Protein AF-K1UL39-F1 (afdb_monomer_lite)

Structure (mmCIF, N/CA/C/O backbone):
data_AF-K1UL39-F1
#
_entry.id   AF-K1UL39-F1
#
loop_
_atom_site.group_PDB
_atom_site.id
_atom_site.type_symbol
_atom_site.label_atom_id
_atom_site.label_alt_id
_atom_site.label_comp_id
_atom_site.label_asym_id
_atom_site.label_entity_id
_atom_site.label_seq_id
_atom_site.pdbx_PDB_ins_code
_atom_site.Cartn_x
_atom_site.Cartn_y
_atom_site.Cartn_z
_atom_site.occupancy
_atom_site.B_iso_or_equiv
_atom_site.auth_seq_id
_atom_site.auth_comp_id
_atom_site.auth_asym_id
_atom_site.auth_atom_id
_atom_site.pdbx_PDB_model_num
ATOM 1 N N . MET A 1 1 ? -3.401 -1.523 23.389 1.00 75.88 1 MET A N 1
ATOM 2 C CA . MET A 1 1 ? -3.410 -0.535 22.284 1.00 75.88 1 MET A CA 1
ATOM 3 C C . MET A 1 1 ? -3.851 -1.244 21.004 1.00 75.88 1 MET A C 1
ATOM 5 O O . MET A 1 1 ? -3.374 -2.349 20.785 1.00 75.88 1 MET A O 1
ATOM 9 N N . LYS A 1 2 ? -4.777 -0.691 20.203 1.00 90.88 2 LYS A N 1
ATOM 10 C CA . LYS A 1 2 ? -5.175 -1.276 18.901 1.00 90.88 2 LYS A CA 1
ATOM 11 C C . LYS A 1 2 ? -4.544 -0.460 17.770 1.00 90.88 2 LYS A C 1
ATOM 13 O O . LYS A 1 2 ? -4.735 0.751 17.736 1.00 90.88 2 LYS A O 1
ATOM 18 N N . ILE A 1 3 ? -3.807 -1.108 16.867 1.00 93.25 3 ILE A N 1
ATOM 19 C CA . ILE A 1 3 ? -3.214 -0.448 15.694 1.00 93.25 3 ILE A CA 1
ATOM 20 C C . ILE A 1 3 ? -4.315 -0.236 14.656 1.00 93.25 3 ILE A C 1
ATOM 22 O O . ILE A 1 3 ? -5.036 -1.171 14.317 1.00 93.25 3 ILE A O 1
ATOM 26 N N . LYS A 1 4 ? -4.462 1.005 14.192 1.00 95.50 4 LYS A N 1
ATOM 27 C CA . LYS A 1 4 ? -5.509 1.413 13.240 1.00 95.50 4 LYS A CA 1
ATOM 28 C C . LYS A 1 4 ? -4.974 2.154 12.022 1.00 95.50 4 LYS A C 1
ATOM 30 O O . LYS A 1 4 ? -5.659 2.211 11.011 1.00 95.50 4 LYS A O 1
ATOM 35 N N . SER A 1 5 ? -3.755 2.672 12.107 1.00 96.38 5 SER A N 1
ATOM 36 C CA . SER A 1 5 ? -3.077 3.363 11.016 1.00 96.38 5 SER A CA 1
ATOM 37 C C . SER A 1 5 ? -1.735 2.689 10.787 1.00 96.38 5 SER A C 1
ATOM 39 O O . SER A 1 5 ? -0.963 2.532 11.733 1.00 96.38 5 SER A O 1
ATOM 41 N N . VAL A 1 6 ? -1.475 2.276 9.552 1.00 95.69 6 VAL A N 1
ATOM 42 C CA . VAL A 1 6 ? -0.265 1.549 9.160 1.00 95.69 6 VAL A CA 1
ATOM 43 C C . VAL A 1 6 ? 0.330 2.224 7.934 1.00 95.69 6 VAL A C 1
ATOM 45 O O . VAL A 1 6 ? -0.391 2.544 6.991 1.00 95.69 6 VAL A O 1
ATOM 48 N N . ALA A 1 7 ? 1.646 2.422 7.938 1.00 97.00 7 ALA A N 1
ATOM 49 C CA . ALA A 1 7 ? 2.392 2.870 6.772 1.00 97.00 7 ALA A CA 1
ATOM 50 C C . ALA A 1 7 ? 3.382 1.781 6.351 1.00 97.00 7 ALA A C 1
ATOM 52 O O . ALA A 1 7 ? 4.119 1.258 7.187 1.00 97.00 7 ALA A O 1
ATOM 53 N N . VAL A 1 8 ? 3.407 1.450 5.063 1.00 96.50 8 VAL A N 1
ATOM 54 C CA . VAL A 1 8 ? 4.381 0.525 4.475 1.00 96.50 8 VAL A CA 1
ATOM 55 C C . VAL A 1 8 ? 5.437 1.338 3.741 1.00 96.50 8 VAL A C 1
ATOM 57 O O . VAL A 1 8 ? 5.111 2.111 2.842 1.00 96.50 8 VAL A O 1
ATOM 60 N N . LEU A 1 9 ? 6.705 1.171 4.112 1.00 96.94 9 LEU A N 1
ATOM 61 C CA . LEU A 1 9 ? 7.822 1.800 3.413 1.00 96.94 9 LEU A CA 1
ATOM 62 C C . LEU A 1 9 ? 8.193 0.929 2.207 1.00 96.94 9 LEU A C 1
ATOM 64 O O . LEU A 1 9 ? 8.843 -0.105 2.341 1.00 96.94 9 LEU A O 1
ATOM 68 N N . GLY A 1 10 ? 7.743 1.354 1.028 1.00 95.06 10 GLY A N 1
ATOM 69 C CA . GLY A 1 10 ? 7.945 0.675 -0.247 1.00 95.06 10 GLY A CA 1
ATOM 70 C C . GLY A 1 10 ? 6.894 -0.393 -0.574 1.00 95.06 10 GLY A C 1
ATOM 71 O O . GLY A 1 10 ? 6.400 -1.119 0.280 1.00 95.06 10 GLY A O 1
ATOM 72 N N . ALA A 1 11 ? 6.588 -0.538 -1.866 1.00 95.50 11 ALA A N 1
ATOM 73 C CA . ALA A 1 11 ? 5.689 -1.568 -2.405 1.00 95.50 11 ALA A CA 1
ATOM 74 C C . ALA A 1 11 ? 6.459 -2.560 -3.299 1.00 95.50 11 ALA A C 1
ATOM 76 O O . ALA A 1 11 ? 6.162 -2.708 -4.489 1.00 95.50 11 ALA A O 1
ATOM 77 N N . GLY A 1 12 ? 7.525 -3.154 -2.748 1.00 93.38 12 GLY A N 1
ATOM 78 C CA . GLY A 1 12 ? 8.259 -4.284 -3.344 1.00 93.38 12 GLY A CA 1
ATOM 79 C C . GLY A 1 12 ? 7.562 -5.621 -3.063 1.00 93.38 12 GLY A C 1
ATOM 80 O O . GLY A 1 12 ? 6.390 -5.621 -2.706 1.00 93.38 12 GLY A O 1
ATOM 81 N N . ALA A 1 13 ? 8.265 -6.755 -3.152 1.00 94.44 13 ALA A N 1
ATOM 82 C CA . ALA A 1 13 ? 7.660 -8.078 -2.927 1.00 94.44 13 ALA A CA 1
ATOM 83 C C . ALA A 1 13 ? 6.916 -8.164 -1.578 1.00 94.44 13 ALA A C 1
ATOM 85 O O . ALA A 1 13 ? 5.700 -8.341 -1.543 1.00 94.44 13 ALA A O 1
ATOM 86 N N . VAL A 1 14 ? 7.618 -7.915 -0.468 1.00 96.50 14 VAL A N 1
ATOM 87 C CA . VAL A 1 14 ? 7.020 -7.958 0.879 1.00 96.50 14 VA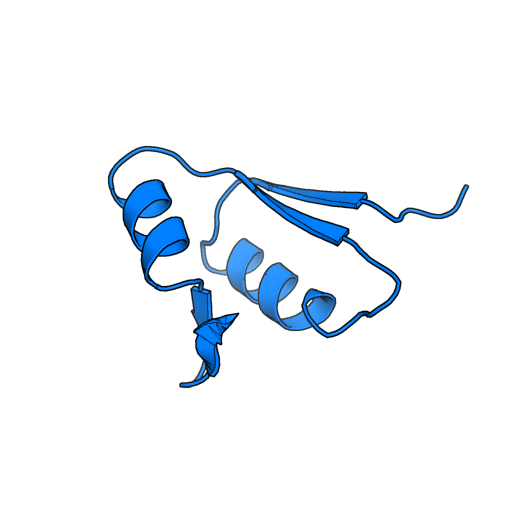L A CA 1
ATOM 88 C C . VAL A 1 14 ? 5.982 -6.848 1.074 1.00 96.50 14 VAL A C 1
ATOM 90 O O . VAL A 1 14 ? 4.893 -7.107 1.577 1.00 96.50 14 VAL A O 1
ATOM 93 N N . GLY A 1 15 ? 6.276 -5.621 0.631 1.00 96.44 15 GLY A N 1
ATOM 94 C CA . GLY A 1 15 ? 5.345 -4.497 0.767 1.00 96.44 15 GLY A CA 1
ATOM 95 C C . GLY A 1 15 ? 4.022 -4.732 0.033 1.00 96.44 15 GLY A C 1
ATOM 96 O O . GLY A 1 15 ? 2.958 -4.458 0.577 1.00 96.44 15 GLY A O 1
ATOM 97 N N . SER A 1 16 ? 4.074 -5.318 -1.165 1.00 95.25 16 SER A N 1
ATOM 98 C CA . SER A 1 16 ? 2.881 -5.689 -1.932 1.00 95.25 16 SER A CA 1
ATOM 99 C C . SER A 1 16 ? 2.063 -6.782 -1.243 1.00 95.25 16 SER A C 1
ATOM 101 O O . SER A 1 16 ? 0.842 -6.679 -1.203 1.00 95.25 16 SER A O 1
ATOM 103 N N . TYR A 1 17 ? 2.709 -7.764 -0.605 1.00 96.31 17 TYR A N 1
ATOM 104 C CA . TYR A 1 17 ? 2.011 -8.780 0.186 1.00 96.31 17 TYR A CA 1
ATOM 105 C C . TYR A 1 17 ? 1.266 -8.170 1.384 1.00 96.31 17 TYR A C 1
ATOM 107 O O . TYR A 1 17 ? 0.122 -8.531 1.656 1.00 96.31 17 TYR A O 1
ATOM 115 N N . VAL A 1 18 ? 1.877 -7.191 2.062 1.00 96.75 18 VAL A N 1
ATOM 116 C CA . VAL A 1 18 ? 1.226 -6.453 3.157 1.00 96.75 18 VAL A CA 1
ATOM 117 C C . VAL A 1 18 ? 0.041 -5.628 2.643 1.00 96.75 18 VAL A C 1
ATOM 119 O O . VAL A 1 18 ? -1.022 -5.652 3.260 1.00 96.75 18 VAL A O 1
ATOM 122 N N . ILE A 1 19 ? 0.192 -4.938 1.506 1.00 96.19 19 ILE A N 1
ATOM 123 C CA . ILE A 1 19 ? -0.898 -4.176 0.874 1.00 96.19 19 ILE A CA 1
ATOM 124 C C . ILE A 1 19 ? -2.064 -5.103 0.521 1.00 96.19 19 ILE A C 1
ATOM 126 O O . ILE A 1 19 ? -3.198 -4.842 0.917 1.00 96.19 19 ILE A O 1
ATOM 130 N N . TRP A 1 20 ? -1.781 -6.222 -0.147 1.00 95.75 20 TRP A N 1
ATOM 131 C CA . TRP A 1 20 ? -2.776 -7.236 -0.483 1.00 95.75 20 TRP A CA 1
ATOM 132 C C . TRP A 1 20 ? -3.531 -7.733 0.759 1.00 95.75 20 TRP A C 1
ATOM 134 O O . TRP A 1 20 ? -4.758 -7.721 0.768 1.00 95.75 20 TRP A O 1
ATOM 144 N N . GLY A 1 21 ? -2.819 -8.090 1.833 1.00 94.88 21 GLY A N 1
ATOM 145 C CA . GLY A 1 21 ? -3.429 -8.660 3.037 1.00 94.88 21 GLY A CA 1
ATOM 146 C C . GLY A 1 21 ? -4.199 -7.671 3.923 1.00 94.88 21 GLY A C 1
ATOM 147 O O . GLY A 1 21 ? -5.094 -8.088 4.662 1.00 94.88 21 GLY A O 1
ATOM 148 N N . LEU A 1 22 ? -3.863 -6.375 3.885 1.00 95.44 22 LEU A N 1
ATOM 149 C CA . LEU A 1 22 ? -4.470 -5.356 4.757 1.00 95.44 22 LEU A CA 1
ATOM 150 C C . LEU A 1 22 ? -5.479 -4.441 4.057 1.00 95.44 22 LEU A C 1
ATOM 152 O O . LEU A 1 22 ? -6.312 -3.850 4.737 1.00 95.44 22 LEU A O 1
ATOM 156 N N . SER A 1 23 ? -5.432 -4.328 2.731 1.00 92.12 23 SER A N 1
ATOM 157 C CA . SER A 1 23 ? -6.293 -3.428 1.944 1.00 92.12 23 SER A CA 1
ATOM 158 C C . SER A 1 23 ? -7.798 -3.642 2.144 1.00 92.12 23 SER A C 1
ATOM 160 O O . SER A 1 23 ? -8.567 -2.690 2.061 1.00 92.12 23 SER A O 1
ATOM 162 N N . GLU A 1 24 ? -8.231 -4.868 2.447 1.00 90.00 24 GLU A N 1
ATOM 163 C CA . GLU A 1 24 ? -9.648 -5.208 2.648 1.00 90.00 24 GLU A CA 1
ATOM 164 C C . GLU A 1 24 ? -10.098 -5.105 4.118 1.00 90.00 24 GLU A C 1
ATOM 166 O O . GLU A 1 24 ? -11.252 -5.384 4.451 1.00 90.00 24 GLU A O 1
ATOM 171 N N . LYS A 1 25 ? -9.208 -4.700 5.033 1.00 94.25 25 LYS A N 1
ATOM 172 C CA . LYS A 1 25 ? -9.548 -4.512 6.448 1.00 94.25 25 LYS A CA 1
ATOM 173 C C . LYS A 1 25 ? -10.180 -3.141 6.658 1.00 94.25 25 LYS A C 1
ATOM 175 O O . LYS A 1 25 ? -9.491 -2.133 6.769 1.00 94.25 25 LYS A O 1
ATOM 180 N N . SER A 1 26 ? -11.506 -3.119 6.789 1.00 92.81 26 SER A N 1
ATOM 181 C CA . SER A 1 26 ? -12.297 -1.893 6.982 1.00 92.81 26 SER A CA 1
ATOM 182 C C . SER A 1 26 ? -11.921 -1.089 8.231 1.00 92.81 26 SER A C 1
ATOM 184 O O . SER A 1 26 ? -12.253 0.088 8.338 1.00 92.81 26 SER A O 1
ATOM 186 N N . ASP A 1 27 ? -11.263 -1.721 9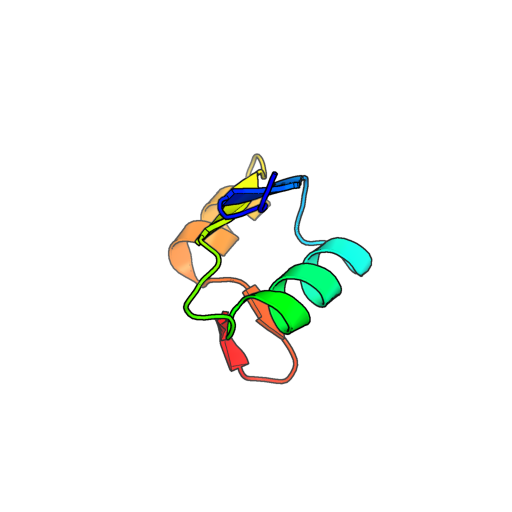.202 1.00 94.81 27 ASP A N 1
ATOM 187 C CA . ASP A 1 27 ? -10.874 -1.112 10.465 1.00 94.81 27 ASP A CA 1
ATOM 188 C C . ASP A 1 27 ? -9.404 -0.662 10.502 1.00 94.81 27 ASP A C 1
ATOM 190 O O . ASP A 1 27 ? -8.933 -0.266 11.571 1.00 94.81 27 ASP A O 1
ATOM 194 N N . ILE A 1 28 ? -8.698 -0.702 9.364 1.00 95.62 28 ILE A N 1
ATOM 195 C CA . ILE A 1 28 ? -7.308 -0.264 9.209 1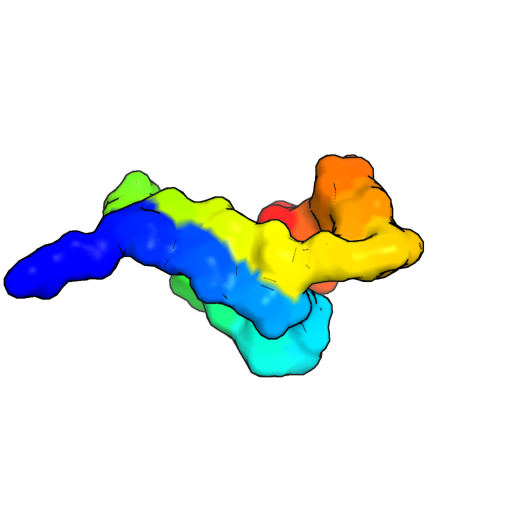.00 95.62 28 ILE A CA 1
ATOM 196 C C . ILE A 1 28 ? -7.213 0.777 8.090 1.00 95.62 28 ILE A C 1
ATOM 198 O O . ILE A 1 28 ? -7.659 0.569 6.967 1.00 95.62 28 ILE A O 1
ATOM 202 N N . ARG A 1 29 ? -6.557 1.901 8.382 1.00 95.69 29 ARG A N 1
ATOM 203 C CA . ARG A 1 29 ? -6.109 2.867 7.380 1.00 95.69 29 ARG A CA 1
ATOM 204 C C . ARG A 1 29 ? -4.683 2.529 6.963 1.00 95.69 29 ARG A C 1
ATOM 206 O O . ARG A 1 29 ? -3.760 2.632 7.773 1.00 95.69 29 ARG A O 1
ATOM 213 N N . LEU A 1 30 ? -4.511 2.159 5.700 1.00 95.88 30 LEU A N 1
ATOM 214 C CA . LEU A 1 30 ? -3.221 1.812 5.117 1.00 95.88 30 LEU A CA 1
ATOM 215 C C . LEU A 1 30 ? -2.678 2.965 4.261 1.00 95.88 30 LEU A C 1
ATOM 217 O O . LEU A 1 30 ? -3.402 3.532 3.448 1.00 95.88 30 LEU A O 1
ATOM 221 N N . GLY A 1 31 ? -1.399 3.288 4.432 1.00 95.81 31 GLY A N 1
ATOM 222 C CA . GLY A 1 31 ? -0.641 4.178 3.556 1.00 95.81 31 GLY A CA 1
ATOM 223 C C . GLY A 1 31 ? 0.637 3.513 3.050 1.00 95.81 31 GLY A C 1
ATOM 224 O O . GLY A 1 31 ? 1.178 2.611 3.689 1.00 95.81 31 GLY A O 1
ATOM 225 N N . VAL A 1 32 ? 1.142 3.977 1.909 1.00 96.69 32 VAL A N 1
ATOM 226 C CA . VAL A 1 32 ? 2.417 3.527 1.335 1.00 96.69 32 VAL A CA 1
ATOM 227 C C . VAL A 1 32 ? 3.332 4.734 1.182 1.00 96.69 32 VAL A C 1
ATOM 229 O O . VAL A 1 32 ? 2.935 5.751 0.618 1.00 96.69 32 VAL A O 1
ATOM 232 N N . ILE A 1 33 ? 4.560 4.613 1.677 1.00 97.44 33 ILE A N 1
ATOM 233 C CA . ILE A 1 33 ? 5.614 5.613 1.522 1.00 97.44 33 ILE A CA 1
ATOM 234 C C . ILE A 1 33 ? 6.547 5.122 0.418 1.00 97.44 33 ILE A C 1
ATOM 236 O O . ILE A 1 33 ? 7.108 4.032 0.508 1.00 97.44 33 ILE A O 1
ATOM 240 N N . ALA A 1 34 ? 6.688 5.913 -0.638 1.00 96.75 34 ALA A N 1
ATOM 241 C CA . ALA A 1 34 ? 7.573 5.645 -1.763 1.00 96.75 34 ALA A CA 1
ATOM 242 C C . ALA A 1 34 ? 8.118 6.969 -2.311 1.00 96.75 34 ALA A C 1
ATOM 244 O O . ALA A 1 34 ? 7.543 8.027 -2.055 1.00 96.75 34 ALA A O 1
ATOM 245 N N . GLU A 1 35 ? 9.179 6.895 -3.110 1.00 97.06 35 GLU A N 1
ATOM 246 C CA . GLU A 1 35 ? 9.811 8.053 -3.750 1.00 97.06 35 GLU A CA 1
ATOM 247 C C . GLU A 1 35 ? 9.967 7.875 -5.270 1.00 97.06 35 GLU A C 1
ATOM 249 O O . GLU A 1 35 ? 9.770 6.783 -5.819 1.00 97.06 35 GLU A O 1
ATOM 254 N N . GLY A 1 36 ? 10.284 8.979 -5.951 1.00 97.38 36 GLY A N 1
ATOM 255 C CA . GLY A 1 36 ? 10.579 9.019 -7.384 1.00 97.38 36 GLY A CA 1
ATOM 256 C C . GLY A 1 36 ? 9.452 8.495 -8.280 1.00 97.38 36 GLY A C 1
ATOM 257 O O . GLY A 1 36 ? 8.264 8.583 -7.963 1.00 97.38 36 GLY A O 1
ATOM 258 N N . GLU A 1 37 ? 9.830 7.899 -9.413 1.00 96.44 37 GLU A N 1
ATOM 259 C CA . GLU A 1 37 ? 8.890 7.370 -10.413 1.00 96.44 37 GLU A CA 1
ATOM 260 C C . GLU A 1 37 ? 7.940 6.304 -9.849 1.00 96.44 37 GLU A C 1
ATOM 262 O O . GLU A 1 37 ? 6.809 6.137 -10.317 1.00 96.44 37 GLU A O 1
ATOM 267 N N . ARG A 1 38 ? 8.395 5.551 -8.837 1.00 93.62 38 ARG A N 1
ATOM 268 C CA . ARG A 1 38 ? 7.581 4.521 -8.184 1.00 93.62 38 ARG A CA 1
ATOM 269 C C . ARG A 1 38 ? 6.426 5.157 -7.416 1.00 93.62 38 ARG A C 1
ATOM 271 O O . ARG A 1 38 ? 5.315 4.640 -7.514 1.00 93.62 38 ARG A O 1
ATOM 278 N N . ALA A 1 39 ? 6.670 6.254 -6.698 1.00 96.25 39 ALA A N 1
ATOM 279 C CA . ALA A 1 39 ? 5.635 6.986 -5.971 1.00 96.25 39 ALA A CA 1
ATOM 280 C C . ALA A 1 39 ? 4.564 7.539 -6.914 1.00 96.25 39 ALA A C 1
ATOM 282 O O . ALA A 1 39 ? 3.374 7.331 -6.684 1.00 96.25 39 ALA A O 1
ATOM 283 N N . GLU A 1 40 ? 4.984 8.173 -8.008 1.00 97.62 40 GLU A N 1
ATOM 284 C CA . GLU A 1 40 ? 4.061 8.760 -8.982 1.00 97.62 40 GLU A CA 1
ATOM 285 C C . GLU A 1 40 ? 3.211 7.690 -9.679 1.00 97.62 40 GLU A C 1
ATOM 287 O O . GLU A 1 40 ? 1.994 7.838 -9.814 1.00 97.62 40 GLU A O 1
ATOM 292 N N . ARG A 1 41 ? 3.808 6.541 -10.023 1.00 96.06 41 ARG A N 1
ATOM 293 C CA . ARG A 1 41 ? 3.060 5.401 -10.568 1.00 96.06 41 ARG A CA 1
ATOM 294 C C . ARG A 1 41 ? 2.041 4.838 -9.575 1.00 96.06 41 ARG A C 1
ATOM 296 O O . ARG A 1 41 ? 0.923 4.541 -9.986 1.00 96.06 41 ARG A O 1
ATOM 303 N N . LEU A 1 42 ? 2.409 4.690 -8.300 1.00 95.75 42 LEU A N 1
ATOM 304 C CA . LEU A 1 42 ? 1.501 4.192 -7.258 1.00 95.75 42 LEU A CA 1
ATOM 305 C C . LEU A 1 42 ? 0.346 5.167 -6.999 1.00 95.75 42 LEU A C 1
ATOM 307 O O . LEU A 1 42 ? -0.789 4.726 -6.880 1.00 9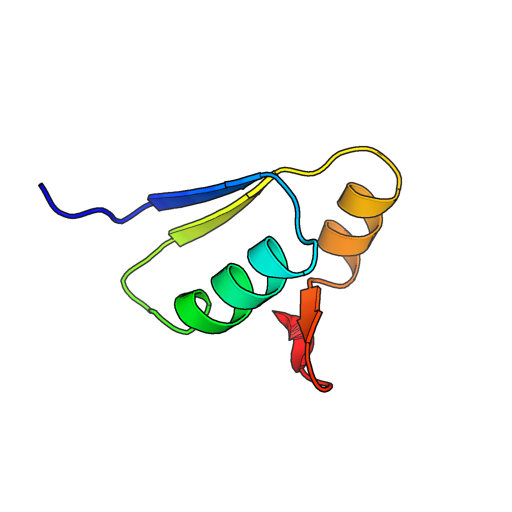5.75 42 LEU A O 1
ATOM 311 N N . LYS A 1 43 ? 0.601 6.480 -6.979 1.00 95.44 43 LYS A N 1
ATOM 312 C CA . LYS A 1 43 ? -0.460 7.493 -6.849 1.00 95.44 43 LYS A CA 1
ATOM 313 C C . LYS A 1 43 ? -1.450 7.454 -8.013 1.00 95.44 43 LYS A C 1
ATOM 315 O O . LYS A 1 43 ? -2.645 7.603 -7.792 1.00 95.44 43 LYS A O 1
ATOM 320 N N . LYS A 1 44 ? -0.958 7.279 -9.245 1.00 97.06 44 LYS A N 1
ATOM 321 C CA . LYS A 1 44 ? -1.799 7.304 -10.451 1.00 97.06 44 LYS A CA 1
A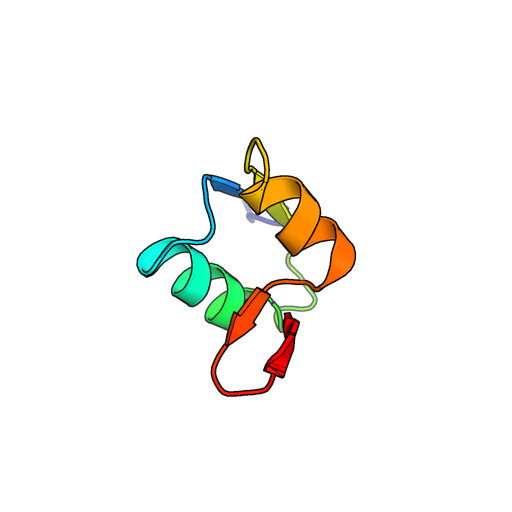TOM 322 C C . LYS A 1 44 ? -2.576 6.004 -10.663 1.00 97.06 44 LYS A C 1
ATOM 324 O O . LYS A 1 44 ? -3.739 6.048 -11.047 1.00 97.06 44 LYS A O 1
ATOM 329 N N . ASN A 1 45 ? -1.922 4.863 -10.448 1.00 95.94 45 ASN A N 1
ATOM 330 C CA . ASN A 1 45 ? -2.426 3.558 -10.882 1.00 95.94 45 ASN A CA 1
ATOM 331 C C . ASN A 1 45 ? -2.718 2.591 -9.726 1.00 95.94 45 ASN A C 1
ATOM 333 O O . ASN A 1 45 ? -3.190 1.490 -9.994 1.00 95.94 45 ASN A O 1
ATOM 337 N N . GLY A 1 46 ? -2.389 2.946 -8.481 1.00 94.56 46 GLY A N 1
ATOM 338 C CA . GLY A 1 46 ? -2.416 2.028 -7.341 1.00 94.56 46 GLY A CA 1
ATOM 339 C C . GLY A 1 46 ? -1.360 0.919 -7.426 1.00 94.56 46 GLY A C 1
ATOM 340 O O . GLY A 1 46 ? -0.444 0.937 -8.260 1.00 94.56 46 GLY A O 1
ATOM 341 N N . CYS A 1 47 ? -1.469 -0.065 -6.533 1.00 95.50 47 CYS A N 1
ATOM 342 C CA . CYS A 1 47 ? -0.637 -1.263 -6.527 1.00 95.50 47 CYS A CA 1
ATOM 343 C C . CYS A 1 47 ? -1.371 -2.423 -7.217 1.00 95.50 47 CYS A C 1
ATOM 345 O O . CYS A 1 47 ? -2.308 -2.991 -6.664 1.00 95.50 47 CYS A O 1
ATOM 347 N N . ALA A 1 48 ? -0.946 -2.790 -8.428 1.00 95.25 48 ALA A N 1
ATOM 348 C CA . ALA A 1 48 ? -1.511 -3.930 -9.147 1.00 95.25 48 ALA A CA 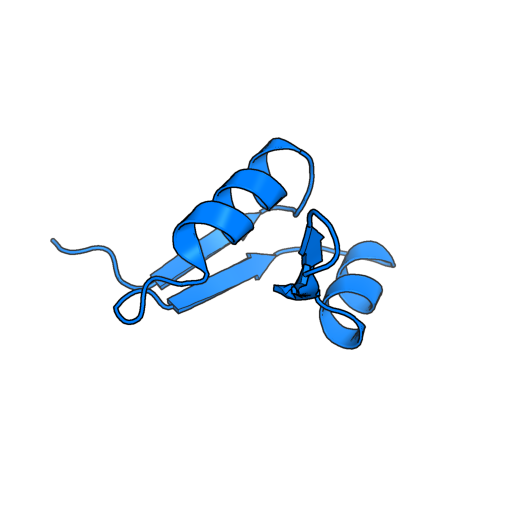1
ATOM 349 C C . ALA A 1 48 ? -0.929 -5.257 -8.630 1.00 95.25 48 ALA A C 1
ATOM 351 O O . ALA A 1 48 ? 0.284 -5.470 -8.688 1.00 95.25 48 ALA A O 1
ATOM 352 N N . ILE A 1 49 ? -1.793 -6.154 -8.155 1.00 94.62 49 ILE A N 1
ATOM 353 C CA . ILE A 1 49 ? -1.447 -7.482 -7.637 1.00 94.62 49 ILE A CA 1
ATOM 354 C C . ILE A 1 49 ? -2.453 -8.479 -8.220 1.00 94.62 49 ILE A C 1
ATOM 356 O O . ILE A 1 49 ? -3.658 -8.335 -8.024 1.00 94.62 49 ILE A O 1
ATOM 360 N N . ASN A 1 50 ? -1.971 -9.479 -8.967 1.00 92.62 50 ASN A N 1
ATOM 361 C CA . ASN A 1 50 ? -2.797 -10.524 -9.598 1.00 92.62 50 ASN A CA 1
ATOM 362 C C . ASN A 1 50 ? -4.008 -9.989 -10.398 1.00 92.62 50 ASN A C 1
ATOM 364 O O . ASN A 1 50 ? -5.098 -10.547 -10.338 1.00 92.62 50 ASN A O 1
ATOM 368 N N . GLY A 1 51 ? -3.829 -8.884 -11.133 1.00 94.00 51 GLY A N 1
ATOM 369 C CA . GLY A 1 51 ? -4.879 -8.276 -11.963 1.00 94.00 51 GLY A CA 1
ATOM 370 C C . GLY A 1 51 ? -5.875 -7.377 -11.217 1.00 94.00 51 GLY A C 1
ATOM 371 O O . GLY A 1 51 ? -6.723 -6.767 -11.862 1.00 94.00 51 GLY A O 1
ATOM 372 N N . LYS A 1 52 ? -5.757 -7.241 -9.889 1.00 95.62 52 LYS A N 1
ATOM 373 C CA . LYS A 1 52 ? -6.534 -6.298 -9.073 1.00 95.62 52 LYS A CA 1
ATOM 374 C C . LYS A 1 52 ? -5.653 -5.132 -8.628 1.00 95.62 52 LYS A C 1
ATOM 376 O O . LYS A 1 52 ? -4.492 -5.328 -8.274 1.00 95.62 52 LYS A O 1
ATOM 381 N N . THR A 1 53 ? -6.209 -3.926 -8.639 1.00 95.56 53 THR A N 1
ATOM 382 C CA . THR A 1 53 ? -5.546 -2.726 -8.117 1.00 95.56 53 THR A CA 1
ATOM 383 C C . THR A 1 53 ? -5.974 -2.475 -6.677 1.00 95.56 53 THR A C 1
ATOM 385 O O . THR A 1 53 ? -7.167 -2.533 -6.371 1.00 95.56 53 THR A O 1
ATOM 388 N N . TYR A 1 54 ? -4.989 -2.185 -5.830 1.00 93.19 54 TYR A N 1
ATOM 389 C CA . TYR A 1 54 ? -5.121 -1.863 -4.411 1.00 93.19 54 TYR A CA 1
ATOM 390 C C . TYR A 1 54 ? -4.606 -0.459 -4.099 1.00 93.19 54 TYR A C 1
ATOM 392 O O . TYR A 1 54 ? -3.636 -0.022 -4.770 1.00 93.19 54 TYR A O 1
#

InterPro domains:
  IPR013332 Ketopantoate reductase, N-terminal domain [PF02558] (6-52)

Organism: NCBI:txid408170

Foldseek 3Di:
DDAAEDEAEDCDPVNVVVCVVCVPPPRHHYHYDDDDPRVVCCVVFNDDDPNDHD

Radius of gyration: 11.18 Å; chains: 1; bounding box: 23×20×34 Å

Secondary structure (DSSP, 8-state):
----EEEEE--SHHHHHHHHHHTT-TT-EEEEE--HHHHHHHHHH--EETTEE-

pLDDT: mean 94.95, std 3.06, range [75.88, 97.62]

Sequence (54 aa):
MKIKSVAVLGAGAVGSYVIWGLSEKSDIRLGVIAEGERAERLKKNGCAINGKTY